Protein AF-A0A9I9D610-F1 (afdb_monomer_lite)

Structure (mmCIF, N/CA/C/O backbone):
data_AF-A0A9I9D610-F1
#
_entry.id   AF-A0A9I9D610-F1
#
loop_
_atom_site.group_PDB
_atom_site.id
_atom_site.type_symbol
_atom_site.label_atom_id
_atom_site.label_alt_id
_atom_site.label_comp_id
_atom_site.label_asym_id
_atom_site.label_entity_id
_atom_site.label_seq_id
_atom_site.pdbx_PDB_ins_code
_atom_site.Cartn_x
_atom_site.Cartn_y
_atom_site.Cartn_z
_atom_site.occupancy
_atom_site.B_iso_or_equiv
_atom_site.auth_seq_id
_atom_site.auth_comp_id
_atom_site.auth_asym_id
_atom_site.auth_atom_id
_atom_site.pdbx_PDB_model_num
ATOM 1 N N . MET A 1 1 ? 4.516 12.933 -24.037 1.00 43.56 1 MET A N 1
ATOM 2 C CA . MET A 1 1 ? 4.126 11.652 -24.658 1.00 43.56 1 MET A CA 1
ATOM 3 C C . MET A 1 1 ? 3.198 10.977 -23.680 1.00 43.56 1 MET A C 1
ATOM 5 O O . MET A 1 1 ? 3.670 10.431 -22.693 1.00 43.56 1 MET A O 1
ATOM 9 N N . ASP A 1 2 ? 1.898 11.147 -23.879 1.00 53.03 2 ASP A N 1
ATOM 10 C CA . ASP A 1 2 ? 0.907 10.578 -22.976 1.00 53.03 2 ASP A CA 1
ATOM 11 C C . ASP A 1 2 ? 0.749 9.101 -23.346 1.00 53.03 2 ASP A C 1
ATOM 13 O O . ASP A 1 2 ? 0.321 8.771 -24.450 1.00 53.03 2 ASP A O 1
ATOM 17 N N . SER A 1 3 ? 1.226 8.208 -22.482 1.00 63.03 3 SER A N 1
ATOM 18 C CA . SER A 1 3 ? 1.313 6.767 -22.762 1.00 63.03 3 SER A CA 1
ATOM 19 C C . SER A 1 3 ? -0.067 6.096 -22.853 1.00 63.03 3 SER A C 1
ATOM 21 O O . SER A 1 3 ? -0.139 4.911 -23.174 1.00 63.03 3 SER A O 1
ATOM 23 N N . GLY A 1 4 ? -1.142 6.821 -22.509 1.00 79.94 4 GLY A N 1
ATOM 24 C CA . GLY A 1 4 ? -2.502 6.299 -22.358 1.00 79.94 4 GLY A CA 1
ATOM 25 C C . GLY A 1 4 ? -2.623 5.189 -21.306 1.00 79.94 4 GLY A C 1
ATOM 26 O O . GLY A 1 4 ? -3.649 4.520 -21.254 1.00 79.94 4 GLY A O 1
ATOM 27 N N . GLU A 1 5 ? -1.566 4.956 -20.519 1.00 85.81 5 GLU A N 1
ATOM 28 C CA . GLU A 1 5 ? -1.528 3.976 -19.435 1.00 85.81 5 GLU A CA 1
ATOM 29 C C . GLU A 1 5 ? -2.303 4.529 -18.241 1.00 85.81 5 GLU A C 1
ATOM 31 O O . GLU A 1 5 ? -2.083 5.667 -17.825 1.00 85.81 5 GLU A O 1
ATOM 36 N N . GLU A 1 6 ? -3.192 3.716 -17.682 1.00 90.19 6 GLU A N 1
ATOM 37 C CA . GLU A 1 6 ? -3.943 4.056 -16.480 1.00 90.19 6 GLU A CA 1
ATOM 38 C C . GLU A 1 6 ? -3.273 3.387 -15.276 1.00 90.19 6 GLU A C 1
ATOM 40 O O . GLU A 1 6 ? -3.007 2.181 -15.268 1.00 90.19 6 GLU A O 1
ATOM 45 N N . VAL A 1 7 ? -2.986 4.193 -14.253 1.00 92.50 7 VAL A N 1
ATOM 46 C CA . VAL A 1 7 ? -2.383 3.749 -12.995 1.00 92.50 7 VAL A CA 1
ATOM 47 C C . VAL A 1 7 ? -3.387 3.992 -11.880 1.00 92.50 7 VAL A C 1
ATOM 49 O O . VAL A 1 7 ? -3.710 5.133 -11.554 1.00 92.50 7 VAL A O 1
ATOM 52 N N . VAL A 1 8 ? -3.879 2.911 -11.283 1.00 94.06 8 VAL A N 1
ATOM 53 C CA . VAL A 1 8 ? -4.818 2.944 -10.161 1.00 94.06 8 VAL A CA 1
ATOM 54 C C . VAL A 1 8 ? -4.086 2.543 -8.894 1.00 94.06 8 VAL A C 1
ATOM 56 O O . VAL A 1 8 ? -3.421 1.508 -8.844 1.00 94.06 8 VAL A O 1
ATOM 59 N N . ILE A 1 9 ? -4.239 3.349 -7.848 1.00 94.25 9 ILE A N 1
ATOM 60 C CA . ILE A 1 9 ? -3.614 3.115 -6.551 1.00 94.25 9 ILE A CA 1
ATOM 61 C C . ILE A 1 9 ? -4.717 2.982 -5.509 1.00 94.25 9 ILE A C 1
ATOM 63 O O . ILE A 1 9 ? -5.574 3.853 -5.367 1.00 94.25 9 ILE A O 1
ATOM 67 N N . SER A 1 10 ? -4.686 1.881 -4.768 1.00 94.88 10 SER A N 1
ATOM 68 C CA . SER A 1 10 ? -5.537 1.671 -3.599 1.00 94.88 10 SER A CA 1
ATOM 69 C C . SER A 1 10 ? -4.654 1.450 -2.383 1.00 94.88 10 SER A C 1
ATOM 71 O O . SER A 1 10 ? -3.642 0.762 -2.470 1.00 94.88 10 SER A O 1
ATOM 73 N N . ALA A 1 11 ? -5.000 2.059 -1.256 1.00 95.31 11 ALA A N 1
ATOM 74 C CA . ALA A 1 11 ? -4.190 1.993 -0.050 1.00 95.31 11 ALA A CA 1
ATOM 75 C C . ALA A 1 11 ? -5.076 1.891 1.189 1.00 95.31 11 ALA A C 1
ATOM 77 O O . ALA A 1 11 ? -6.154 2.491 1.252 1.00 95.31 11 ALA A O 1
ATOM 78 N N . LEU A 1 12 ? -4.608 1.126 2.168 1.00 94.44 12 LEU A N 1
ATOM 79 C CA . LEU A 1 12 ? -5.278 0.912 3.444 1.00 94.44 12 LEU A CA 1
ATOM 80 C C . LEU A 1 12 ? -4.253 0.752 4.563 1.00 94.44 12 LEU A C 1
ATOM 82 O O . LEU A 1 12 ? -3.128 0.311 4.338 1.00 94.44 12 LEU A O 1
ATOM 86 N N . LEU A 1 13 ? -4.649 1.113 5.779 1.00 92.12 13 LEU A N 1
ATOM 87 C CA . LEU A 1 13 ? -3.815 0.893 6.953 1.00 92.12 13 LEU A CA 1
ATOM 88 C C . LEU A 1 13 ? -3.688 -0.602 7.225 1.00 92.12 13 LEU A C 1
ATOM 90 O O . LEU A 1 13 ? -4.682 -1.331 7.211 1.00 92.12 13 LEU A O 1
ATOM 94 N N . GLY A 1 14 ? -2.459 -1.039 7.481 1.00 86.88 14 GLY A N 1
ATOM 95 C CA . GLY A 1 14 ? -2.169 -2.394 7.912 1.00 86.88 14 GLY A CA 1
ATOM 96 C C . GLY A 1 14 ? -2.914 -2.748 9.206 1.00 86.88 14 GLY A C 1
ATOM 97 O O . GLY A 1 14 ? -3.373 -1.861 9.940 1.00 86.88 14 GLY A O 1
ATOM 98 N N . PRO A 1 15 ? -3.049 -4.053 9.495 1.00 83.94 15 PRO A N 1
ATOM 99 C CA . PRO A 1 15 ? -3.798 -4.525 10.650 1.00 83.94 15 PRO A CA 1
ATOM 100 C C . PRO A 1 15 ? -3.239 -3.946 11.953 1.00 83.94 15 PRO A C 1
ATOM 102 O O . PRO A 1 15 ? -2.029 -3.770 12.114 1.00 83.94 15 PRO A O 1
ATOM 105 N N . LEU A 1 16 ? -4.133 -3.682 12.908 1.00 75.94 16 LEU A N 1
ATOM 106 C CA . LEU A 1 16 ? -3.755 -3.324 14.272 1.00 75.94 16 LEU A CA 1
ATOM 107 C C . LEU A 1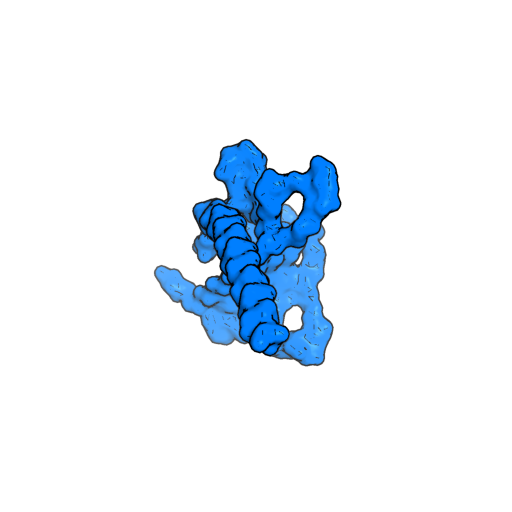 16 ? -2.943 -4.468 14.885 1.00 75.94 16 LEU A C 1
ATOM 109 O O . LEU A 1 16 ? -3.457 -5.562 15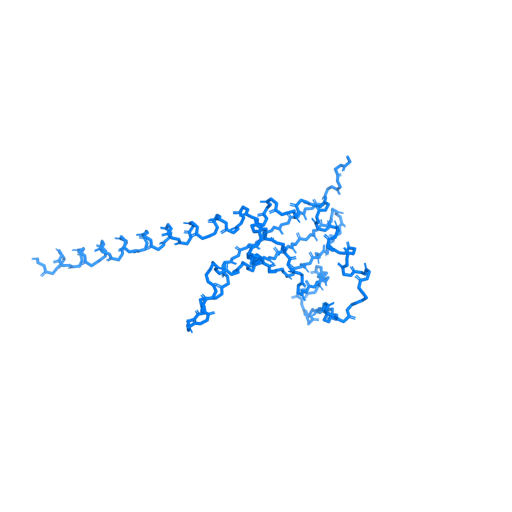.112 1.00 75.94 16 LEU A O 1
ATOM 113 N N . ARG A 1 17 ? -1.662 -4.212 15.151 1.00 71.25 17 ARG A N 1
ATOM 114 C CA . ARG A 1 17 ? -0.804 -5.132 15.894 1.00 71.25 17 ARG A CA 1
ATOM 115 C C . ARG A 1 17 ? -0.943 -4.800 17.378 1.00 71.25 17 ARG A C 1
ATOM 117 O O . ARG A 1 17 ? -0.436 -3.781 17.835 1.00 71.25 17 ARG A O 1
ATOM 124 N N . PHE A 1 18 ? -1.681 -5.627 18.113 1.00 59.50 18 PHE A N 1
ATOM 125 C CA . PHE A 1 18 ? -1.848 -5.487 19.560 1.00 59.50 18 PHE A CA 1
ATOM 126 C C . PHE A 1 18 ? -0.681 -6.187 20.279 1.00 59.50 18 PHE A C 1
ATOM 128 O O . PHE A 1 18 ? -0.516 -7.396 20.145 1.00 59.50 18 PHE A O 1
ATOM 135 N N . GLY A 1 19 ? 0.145 -5.436 21.014 1.00 62.22 19 GLY A N 1
ATOM 136 C CA . GLY A 1 19 ? 1.301 -5.957 21.758 1.00 62.22 19 GLY A CA 1
ATOM 137 C C . GLY A 1 19 ? 2.271 -4.852 22.200 1.00 62.22 19 GLY A C 1
ATOM 138 O O . GLY A 1 19 ? 2.098 -3.695 21.829 1.00 62.22 19 GLY A O 1
ATOM 139 N N . TYR A 1 20 ? 3.299 -5.209 22.981 1.00 53.03 20 TYR A N 1
ATOM 140 C CA . TYR A 1 20 ? 4.331 -4.273 23.476 1.00 53.03 20 TYR A CA 1
ATOM 141 C C . TYR A 1 20 ? 5.279 -3.749 22.379 1.00 53.03 20 TYR A C 1
ATOM 143 O O . TYR A 1 20 ? 5.992 -2.780 22.609 1.00 53.03 20 TYR A O 1
ATOM 151 N N . ASP A 1 21 ? 5.264 -4.376 21.199 1.00 56.41 21 ASP A N 1
ATOM 152 C CA . ASP A 1 21 ? 6.092 -4.057 20.024 1.00 56.41 21 ASP A CA 1
ATOM 153 C C . ASP A 1 21 ? 5.265 -3.396 18.900 1.00 56.41 21 ASP A C 1
ATOM 155 O O . ASP A 1 21 ? 5.531 -3.531 17.706 1.00 56.41 21 ASP A O 1
ATOM 159 N N . GLY A 1 22 ? 4.161 -2.740 19.272 1.00 54.50 22 GLY A N 1
ATOM 160 C CA . GLY A 1 22 ? 3.323 -2.015 18.325 1.00 54.50 22 GLY A CA 1
ATOM 161 C C . GLY A 1 22 ? 4.084 -0.828 17.738 1.00 54.50 22 GLY A C 1
ATOM 162 O O . GLY A 1 22 ? 4.091 0.246 18.333 1.00 54.50 22 GLY A O 1
ATOM 163 N N . ALA A 1 23 ? 4.698 -1.012 16.567 1.00 59.72 23 ALA A N 1
ATOM 164 C CA . ALA A 1 23 ? 5.290 0.070 15.789 1.00 59.72 23 ALA A CA 1
ATOM 165 C C . ALA A 1 23 ? 4.172 0.991 15.276 1.00 59.72 23 ALA A C 1
ATOM 167 O O . ALA A 1 23 ? 3.523 0.732 14.259 1.00 59.72 23 ALA A O 1
ATOM 168 N N . PHE A 1 24 ? 3.892 2.039 16.045 1.00 62.25 24 PHE A N 1
ATOM 169 C CA . PHE A 1 24 ? 3.162 3.204 15.571 1.00 62.25 24 PHE A CA 1
ATOM 170 C C . PHE A 1 24 ? 4.164 4.187 14.955 1.00 62.25 24 PHE A C 1
ATOM 172 O O . PHE A 1 24 ? 5.217 4.398 15.557 1.00 62.25 24 PHE A O 1
ATOM 179 N N . PRO A 1 25 ? 3.835 4.821 13.818 1.00 73.25 25 PRO A N 1
ATOM 180 C CA . PRO A 1 25 ? 2.614 4.670 13.019 1.00 73.25 25 PRO A CA 1
ATOM 181 C C . PRO A 1 25 ? 2.558 3.340 12.242 1.00 73.25 25 PRO A C 1
ATOM 183 O O . PRO A 1 25 ? 3.567 2.838 11.759 1.00 73.25 25 PRO A O 1
ATOM 186 N N . ARG A 1 26 ? 1.349 2.769 12.097 1.00 85.06 26 ARG A N 1
ATOM 187 C CA . ARG A 1 26 ? 1.146 1.517 11.344 1.00 85.06 26 ARG A CA 1
ATOM 188 C C . ARG A 1 26 ? 1.569 1.669 9.885 1.00 85.06 26 ARG A C 1
ATOM 190 O O . ARG A 1 26 ? 1.336 2.718 9.280 1.00 85.06 26 ARG A O 1
ATOM 197 N N . GLU A 1 27 ? 2.101 0.580 9.329 1.00 88.12 27 GLU A N 1
ATOM 198 C CA . GLU A 1 27 ? 2.394 0.472 7.902 1.00 88.12 27 GLU A CA 1
ATOM 199 C C . GLU A 1 27 ? 1.119 0.602 7.058 1.00 88.12 27 GLU A C 1
ATOM 201 O O . GLU A 1 27 ? 0.015 0.267 7.497 1.00 88.12 27 GLU A O 1
ATOM 206 N N . ILE A 1 28 ? 1.275 1.065 5.826 1.00 92.38 28 ILE A N 1
ATOM 207 C CA . ILE A 1 28 ? 0.219 1.075 4.818 1.00 92.38 28 ILE A CA 1
ATOM 208 C C . ILE A 1 28 ? 0.446 -0.079 3.865 1.00 92.38 28 ILE A C 1
ATOM 210 O O . ILE A 1 28 ? 1.547 -0.269 3.356 1.00 92.38 28 ILE A O 1
ATOM 214 N N . LEU A 1 29 ? -0.629 -0.794 3.565 1.00 93.75 29 LEU A N 1
ATOM 215 C CA . LEU A 1 29 ? -0.682 -1.748 2.473 1.00 93.75 29 LEU A CA 1
ATOM 216 C C . LEU A 1 29 ? -1.254 -1.031 1.253 1.00 93.75 29 LEU A C 1
ATOM 218 O O . LEU A 1 29 ? -2.381 -0.532 1.275 1.00 93.75 29 LEU A O 1
ATOM 222 N N . MET A 1 30 ? -0.458 -0.957 0.197 1.00 94.75 30 MET A N 1
ATOM 223 C CA . MET A 1 30 ? -0.789 -0.287 -1.051 1.00 94.75 30 MET A CA 1
ATOM 224 C C . MET A 1 30 ? -0.809 -1.305 -2.184 1.00 94.75 30 MET A C 1
ATOM 226 O O . MET A 1 30 ? 0.088 -2.127 -2.311 1.00 94.75 30 MET A O 1
ATOM 230 N N . LYS A 1 31 ? -1.817 -1.226 -3.043 1.00 94.69 31 LYS A N 1
ATOM 231 C CA . LYS A 1 31 ? -1.912 -2.002 -4.270 1.00 94.69 31 LYS A CA 1
ATOM 232 C C . LYS A 1 31 ? -1.931 -1.065 -5.461 1.00 94.69 31 LYS A C 1
ATOM 234 O O . LYS A 1 31 ? -2.777 -0.169 -5.528 1.00 94.69 31 LYS A O 1
ATOM 239 N N . ILE A 1 32 ? -1.011 -1.301 -6.385 1.00 94.62 32 ILE A N 1
ATOM 240 C CA . ILE A 1 32 ? -0.853 -0.516 -7.605 1.00 94.62 32 ILE A CA 1
ATOM 241 C C . ILE A 1 32 ? -1.249 -1.393 -8.780 1.00 94.62 32 ILE A C 1
ATOM 243 O O . ILE A 1 32 ? -0.754 -2.504 -8.930 1.00 94.62 32 ILE A O 1
ATOM 247 N N . CYS A 1 33 ? -2.140 -0.886 -9.610 1.00 92.94 33 CYS A N 1
ATOM 248 C CA . CYS A 1 33 ? -2.692 -1.570 -10.762 1.00 92.94 33 CYS A CA 1
ATOM 249 C C . CYS A 1 33 ? -2.381 -0.729 -11.997 1.00 92.94 33 CYS A C 1
ATOM 251 O O . CYS A 1 33 ? -2.782 0.430 -12.057 1.00 92.94 33 CYS A O 1
ATOM 253 N N . VAL A 1 34 ? -1.674 -1.299 -12.970 1.00 92.38 34 VAL A N 1
ATOM 254 C CA . VAL A 1 34 ? -1.318 -0.616 -14.217 1.00 92.38 34 VAL A CA 1
ATOM 255 C C . VAL A 1 34 ? -1.953 -1.329 -15.398 1.00 92.38 34 VAL A C 1
ATOM 257 O O . VAL A 1 34 ? -1.711 -2.521 -15.613 1.00 92.38 34 VAL A O 1
ATOM 260 N N . SER A 1 35 ? -2.758 -0.602 -16.167 1.00 91.06 35 SER A N 1
ATOM 261 C CA . SER A 1 35 ? -3.387 -1.084 -17.396 1.00 91.06 35 SER A CA 1
ATOM 262 C C . SER A 1 35 ? -2.864 -0.287 -18.596 1.00 91.06 35 SER A C 1
ATOM 264 O O . SER A 1 35 ? -2.523 0.894 -18.493 1.00 91.06 35 SER A O 1
ATOM 266 N N . LYS A 1 36 ? -2.737 -0.957 -19.746 1.00 89.00 36 LYS A N 1
ATOM 267 C CA . LYS A 1 36 ? -2.280 -0.326 -20.992 1.00 89.00 36 LYS A CA 1
ATOM 268 C C . LYS A 1 36 ? -3.444 -0.151 -21.962 1.00 89.00 36 LYS A C 1
ATOM 270 O O . LYS A 1 36 ? -4.291 -1.043 -22.054 1.00 89.00 36 LYS A O 1
ATOM 275 N N . PRO A 1 37 ? -3.465 0.935 -22.749 1.00 87.12 37 PRO A N 1
ATOM 276 C CA . PRO A 1 37 ? -4.529 1.156 -23.713 1.00 87.12 37 PRO A CA 1
ATOM 277 C C . PRO A 1 37 ? -4.476 0.071 -24.794 1.00 87.12 37 PRO A C 1
ATOM 279 O O . PRO A 1 37 ? -3.411 -0.266 -25.310 1.00 87.12 37 PRO A O 1
ATOM 282 N N . GLY A 1 38 ? -5.630 -0.511 -25.119 1.00 80.19 38 GLY A N 1
ATOM 283 C CA . GLY A 1 38 ? -5.739 -1.564 -26.135 1.00 80.19 38 GLY A CA 1
ATOM 284 C C . GLY A 1 38 ? -5.239 -2.948 -25.704 1.00 80.19 38 GLY A C 1
ATOM 285 O O . GLY A 1 38 ? -5.380 -3.896 -26.475 1.00 80.19 38 GLY A O 1
ATOM 286 N N . VAL A 1 39 ? -4.711 -3.102 -24.483 1.00 82.00 39 VAL A N 1
ATOM 287 C CA . VAL A 1 39 ? -4.322 -4.404 -23.931 1.00 82.00 39 VAL A CA 1
ATOM 288 C C . VAL A 1 39 ? -5.220 -4.728 -22.747 1.00 82.00 39 VAL A C 1
ATOM 290 O O . VAL A 1 39 ? -5.240 -4.026 -21.743 1.00 82.00 39 VAL A O 1
ATOM 293 N N . SER A 1 40 ? -5.948 -5.835 -22.834 1.00 80.62 40 SER A N 1
ATOM 294 C CA . SER A 1 40 ? -6.830 -6.311 -21.768 1.00 80.62 40 SER A CA 1
ATOM 295 C C . SER A 1 40 ? -6.051 -7.078 -20.691 1.00 80.62 40 SER A C 1
ATOM 297 O O . SER A 1 40 ? -6.399 -8.200 -20.321 1.00 80.62 40 SER A O 1
ATOM 299 N N . SER A 1 41 ? -4.951 -6.501 -20.215 1.00 85.94 41 SER A N 1
ATOM 300 C CA . SER A 1 41 ? -4.121 -7.069 -19.156 1.00 85.94 41 SER A CA 1
ATOM 301 C C . SER A 1 41 ? -3.780 -6.020 -18.115 1.00 85.94 41 SER A C 1
ATOM 303 O O . SER A 1 41 ? -3.578 -4.854 -18.453 1.00 85.94 41 SER A O 1
ATOM 305 N N . LEU A 1 42 ? -3.662 -6.463 -16.873 1.00 88.81 42 LEU A N 1
ATOM 306 C CA . LEU A 1 42 ? -3.391 -5.638 -15.716 1.00 88.81 42 LEU A CA 1
ATOM 307 C C . LEU A 1 42 ? -2.131 -6.136 -15.015 1.00 88.81 42 LEU A C 1
ATOM 309 O O . LEU A 1 42 ? -2.003 -7.323 -14.718 1.00 88.81 42 LEU A O 1
ATOM 313 N N . LEU A 1 43 ? -1.214 -5.221 -14.727 1.00 90.31 43 LEU A N 1
ATOM 314 C CA . LEU A 1 43 ? -0.071 -5.490 -13.869 1.00 90.31 43 LEU A CA 1
ATOM 315 C C . LEU A 1 43 ? -0.405 -4.995 -12.462 1.00 90.31 43 LEU A C 1
ATOM 317 O O . LEU A 1 43 ? -0.601 -3.799 -12.260 1.00 90.31 43 LEU A O 1
ATOM 321 N N . GLN A 1 44 ? -0.522 -5.914 -11.507 1.00 92.19 44 GLN A N 1
ATOM 322 C CA . GLN A 1 44 ? -0.808 -5.599 -10.111 1.00 92.19 44 GLN A CA 1
ATOM 323 C C . GLN A 1 44 ? 0.459 -5.752 -9.273 1.00 92.19 44 GLN A C 1
ATOM 325 O O . GLN A 1 44 ? 1.141 -6.768 -9.347 1.00 92.19 44 GLN A O 1
ATOM 330 N N . PHE A 1 45 ? 0.718 -4.780 -8.415 1.00 93.00 45 PHE A N 1
ATOM 331 C CA . PHE A 1 45 ? 1.798 -4.787 -7.447 1.00 93.00 45 PHE A CA 1
ATOM 332 C C . PHE A 1 45 ? 1.230 -4.655 -6.044 1.00 93.00 45 PHE A C 1
ATOM 334 O O . PHE A 1 45 ? 0.387 -3.789 -5.803 1.00 93.00 45 PHE A O 1
ATOM 341 N N . ASP A 1 46 ? 1.718 -5.483 -5.127 1.00 93.12 46 ASP A N 1
ATOM 342 C CA . ASP A 1 46 ? 1.404 -5.361 -3.708 1.00 93.12 46 ASP A CA 1
ATOM 343 C C . ASP A 1 46 ? 2.612 -4.757 -2.993 1.00 93.12 46 ASP A C 1
ATOM 345 O O . ASP A 1 46 ? 3.698 -5.342 -2.981 1.00 93.12 46 ASP A O 1
ATOM 349 N N . CYS A 1 47 ? 2.412 -3.590 -2.393 1.00 93.06 47 CYS A N 1
ATOM 350 C CA . CYS A 1 47 ? 3.437 -2.780 -1.759 1.00 93.06 47 CYS A CA 1
ATOM 351 C C . CYS A 1 47 ? 3.109 -2.504 -0.287 1.00 93.06 47 CYS A C 1
ATOM 353 O O . CYS A 1 47 ? 1.946 -2.412 0.106 1.00 93.06 47 CYS A O 1
ATOM 355 N N . GLY A 1 48 ? 4.148 -2.312 0.517 1.00 92.00 48 GLY A N 1
ATOM 356 C CA . GLY A 1 48 ? 4.064 -1.814 1.887 1.00 92.00 48 GLY A CA 1
ATOM 357 C C . GLY A 1 48 ? 4.775 -0.479 2.015 1.00 92.00 48 GLY A C 1
ATOM 358 O O . GLY A 1 48 ? 5.836 -0.295 1.425 1.00 92.00 48 GLY A O 1
ATOM 359 N N . VAL A 1 49 ? 4.219 0.444 2.787 1.00 91.06 49 VAL A N 1
ATOM 360 C CA . VAL A 1 49 ? 4.866 1.709 3.147 1.00 91.06 49 VAL A CA 1
ATOM 361 C C . VAL A 1 49 ? 4.993 1.750 4.660 1.00 91.06 49 VAL A C 1
ATOM 363 O O . VAL A 1 49 ? 3.995 1.661 5.372 1.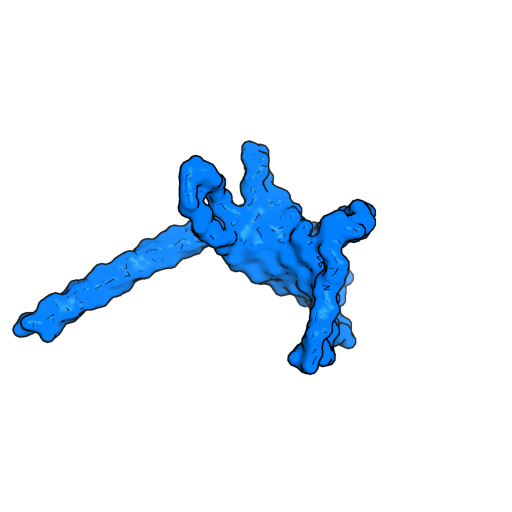00 91.06 49 VAL A O 1
ATOM 366 N N . SER A 1 50 ? 6.219 1.892 5.148 1.00 85.25 50 SER A N 1
ATOM 367 C CA . SER A 1 50 ? 6.533 2.031 6.569 1.00 85.25 50 SER A CA 1
ATOM 368 C C . SER A 1 50 ? 7.421 3.250 6.766 1.00 85.25 50 SER A C 1
ATOM 370 O O . SER A 1 50 ? 8.272 3.514 5.918 1.00 85.25 50 SER A O 1
ATOM 372 N N . GLU A 1 51 ? 7.254 3.957 7.881 1.00 81.38 51 GLU A N 1
ATOM 373 C CA . GLU A 1 51 ? 8.197 5.000 8.287 1.00 81.38 51 GLU A CA 1
ATOM 374 C C . GLU A 1 51 ? 9.560 4.363 8.593 1.00 81.38 51 GLU A C 1
ATOM 376 O O . GLU A 1 51 ? 9.632 3.345 9.286 1.00 81.38 51 GLU A O 1
ATOM 381 N N . ASP A 1 52 ? 10.634 4.924 8.041 1.00 74.00 52 ASP A N 1
ATOM 382 C CA . ASP A 1 52 ? 11.987 4.365 8.162 1.00 74.00 52 ASP A CA 1
ATOM 383 C C . ASP A 1 52 ? 12.830 4.998 9.283 1.00 74.00 52 ASP A C 1
ATOM 385 O O . ASP A 1 52 ? 14.017 4.703 9.413 1.00 74.00 52 ASP A O 1
ATOM 389 N N . GLY A 1 53 ? 12.225 5.857 10.110 1.00 67.38 53 GLY A N 1
ATOM 390 C CA . GLY A 1 53 ? 12.888 6.554 11.217 1.00 67.38 53 GLY A CA 1
ATOM 391 C C . GLY A 1 53 ? 13.809 7.706 10.793 1.00 67.38 53 GLY A C 1
ATOM 392 O O . GLY A 1 53 ? 14.199 8.505 11.644 1.00 67.38 53 GLY A O 1
ATOM 393 N N . HIS A 1 54 ? 14.111 7.849 9.498 1.00 67.12 54 HIS A N 1
ATOM 394 C CA . HIS A 1 54 ? 14.893 8.952 8.929 1.00 67.12 54 HIS A CA 1
ATOM 395 C C . HIS A 1 54 ? 14.011 10.055 8.318 1.00 67.12 54 HIS A C 1
ATOM 397 O O . HIS A 1 54 ? 14.513 10.964 7.659 1.00 67.12 54 HIS A O 1
ATOM 403 N N . GLY A 1 55 ? 12.700 9.999 8.574 1.00 65.12 55 GLY A N 1
ATOM 404 C CA . GLY A 1 55 ? 11.706 10.930 8.036 1.00 65.12 55 GLY A CA 1
ATOM 405 C C . GLY A 1 55 ? 11.231 10.579 6.626 1.00 65.12 55 GLY A C 1
ATOM 406 O O . GLY A 1 55 ? 10.411 11.316 6.077 1.00 65.12 55 GLY A O 1
ATOM 407 N N . GLY A 1 56 ? 11.719 9.471 6.059 1.00 68.62 56 GLY A N 1
ATOM 408 C CA . GLY A 1 56 ? 11.263 8.933 4.789 1.00 68.62 56 GLY A CA 1
ATOM 409 C C . GLY A 1 56 ? 10.237 7.816 4.964 1.00 68.62 56 GLY A C 1
ATOM 410 O O . GLY A 1 56 ? 10.124 7.176 6.016 1.00 68.62 56 GLY A O 1
ATOM 411 N N . SER A 1 57 ? 9.464 7.560 3.910 1.00 78.38 57 SER A N 1
ATOM 412 C CA . SER A 1 57 ? 8.599 6.375 3.842 1.00 78.38 57 SER A CA 1
ATOM 413 C C . SER A 1 57 ? 8.790 5.631 2.518 1.00 78.38 57 SER A C 1
ATOM 415 O O . SER A 1 57 ? 7.920 5.639 1.639 1.00 78.38 57 SER A O 1
ATOM 417 N N . PRO A 1 58 ? 9.954 4.981 2.325 1.00 82.75 58 PRO A N 1
ATOM 418 C CA . PRO A 1 58 ? 10.200 4.204 1.124 1.00 82.75 58 PRO A CA 1
ATOM 419 C C . PRO A 1 58 ? 9.215 3.035 1.053 1.00 82.75 58 PRO A C 1
ATOM 421 O O . PRO A 1 58 ? 9.014 2.295 2.021 1.00 82.75 58 PRO A O 1
ATOM 424 N N . PHE A 1 59 ? 8.614 2.831 -0.119 1.00 89.38 59 PHE A N 1
ATOM 425 C CA . PHE A 1 59 ? 7.780 1.657 -0.335 1.00 89.38 59 PHE A CA 1
ATOM 426 C C . PHE A 1 59 ? 8.635 0.404 -0.564 1.00 89.38 59 PHE A C 1
ATOM 428 O O . PHE A 1 59 ? 9.702 0.438 -1.186 1.00 89.38 59 PHE A O 1
ATOM 435 N N . LYS A 1 60 ? 8.127 -0.726 -0.079 1.00 89.06 60 LYS A N 1
ATOM 436 C CA . LYS A 1 60 ? 8.642 -2.075 -0.309 1.00 89.06 60 LYS A CA 1
ATOM 437 C C . LYS A 1 60 ? 7.688 -2.801 -1.238 1.00 89.06 60 LYS A C 1
ATOM 439 O O . LYS A 1 60 ? 6.480 -2.744 -1.032 1.00 89.06 60 LYS A O 1
ATOM 444 N N . LEU A 1 61 ? 8.223 -3.487 -2.239 1.00 90.56 61 LEU A N 1
ATOM 445 C CA . LEU A 1 61 ? 7.438 -4.304 -3.155 1.00 90.56 61 LEU A CA 1
ATOM 446 C C . LEU A 1 61 ? 7.449 -5.758 -2.664 1.00 90.56 61 LEU A C 1
ATOM 448 O O . LEU A 1 61 ? 8.516 -6.323 -2.436 1.00 90.56 61 LEU A O 1
ATOM 452 N N . TYR A 1 62 ? 6.271 -6.346 -2.460 1.00 88.88 62 TYR A N 1
ATOM 453 C CA . TYR A 1 62 ? 6.129 -7.718 -1.962 1.00 88.88 62 TYR A CA 1
ATOM 454 C C . TYR A 1 62 ? 5.778 -8.706 -3.060 1.00 88.88 62 TYR A C 1
ATOM 456 O O . TYR A 1 62 ? 6.259 -9.834 -3.030 1.00 88.88 62 TYR A O 1
ATOM 464 N N . ASN A 1 63 ? 4.924 -8.306 -4.003 1.00 89.25 63 ASN A N 1
ATOM 465 C CA . ASN A 1 63 ? 4.472 -9.164 -5.090 1.00 89.25 63 ASN A CA 1
ATOM 466 C C . ASN A 1 63 ? 4.231 -8.358 -6.365 1.00 89.25 63 ASN A C 1
ATOM 468 O O . ASN A 1 63 ? 3.835 -7.195 -6.305 1.00 89.25 63 ASN A O 1
ATOM 472 N N . ALA A 1 64 ? 4.404 -9.016 -7.510 1.00 90.12 64 ALA A N 1
ATOM 473 C CA . ALA A 1 64 ? 4.037 -8.501 -8.821 1.00 90.12 64 ALA A CA 1
ATOM 474 C C . ALA A 1 64 ? 3.274 -9.588 -9.594 1.00 90.12 64 ALA A C 1
ATOM 476 O O . ALA A 1 64 ? 3.770 -10.700 -9.772 1.00 90.12 64 ALA A O 1
ATOM 477 N N . TYR A 1 65 ? 2.069 -9.263 -10.048 1.00 87.19 65 TYR A N 1
ATOM 478 C CA . TYR A 1 65 ? 1.146 -10.171 -10.716 1.00 87.19 65 TYR A CA 1
ATOM 479 C C . TYR A 1 65 ? 0.790 -9.644 -12.094 1.00 87.19 65 TYR A C 1
ATOM 481 O O . TYR A 1 65 ? 0.374 -8.496 -12.235 1.00 87.19 65 TYR A O 1
ATOM 489 N N . TYR A 1 66 ? 0.871 -10.508 -13.097 1.00 86.94 66 TYR A N 1
ATOM 490 C CA . TYR A 1 66 ? 0.316 -10.232 -14.412 1.00 86.94 66 TYR A CA 1
ATOM 491 C C . TYR A 1 66 ? -1.043 -10.917 -14.533 1.00 86.94 66 TYR A C 1
ATOM 493 O O . TYR A 1 66 ? -1.134 -12.139 -14.447 1.00 86.94 66 TYR A O 1
ATOM 501 N N . LEU A 1 67 ? -2.093 -10.123 -14.705 1.00 84.94 67 LEU A N 1
ATOM 502 C CA . LEU A 1 67 ? -3.476 -10.576 -14.781 1.00 84.94 67 LEU A CA 1
ATOM 503 C C . LEU A 1 67 ? -3.987 -10.348 -16.200 1.00 84.94 67 LEU A C 1
ATOM 505 O O . LEU A 1 67 ? -4.086 -9.203 -16.648 1.00 84.94 67 LEU A O 1
ATOM 509 N N . ARG A 1 68 ? -4.336 -11.409 -16.928 1.00 80.38 68 ARG A N 1
ATOM 510 C CA . ARG A 1 68 ? -4.989 -11.269 -18.233 1.00 80.38 68 ARG A CA 1
ATOM 511 C C . ARG A 1 68 ? -6.502 -11.222 -18.039 1.00 80.38 68 ARG A C 1
ATOM 513 O O . ARG A 1 68 ? -7.048 -11.920 -17.195 1.00 80.38 68 ARG A O 1
ATOM 520 N N . SER A 1 69 ? -7.207 -10.435 -18.847 1.00 69.38 69 SER A N 1
ATOM 521 C CA . SER A 1 69 ? -8.676 -10.303 -18.792 1.00 69.38 69 SER A CA 1
ATOM 522 C C . SER A 1 69 ? -9.436 -11.629 -18.849 1.00 69.38 69 SER A C 1
ATOM 524 O O . SER A 1 69 ? -10.517 -11.725 -18.282 1.00 69.38 69 SER A O 1
ATOM 526 N N . SER A 1 70 ? -8.880 -12.654 -19.500 1.00 62.69 70 SER A N 1
ATOM 527 C CA . SER A 1 70 ? -9.462 -13.999 -19.591 1.00 62.69 70 SER A CA 1
ATOM 528 C C . SER A 1 70 ? -9.282 -14.846 -18.324 1.00 62.69 70 SER A C 1
ATOM 530 O O . SER A 1 70 ? -9.981 -15.844 -18.166 1.00 62.69 70 SER A O 1
ATOM 532 N N . ASP A 1 71 ? -8.400 -14.448 -17.402 1.00 59.38 71 ASP A N 1
ATOM 533 C CA . ASP A 1 71 ? -8.074 -15.217 -16.191 1.00 59.38 71 ASP A CA 1
ATOM 534 C C . ASP A 1 71 ? -9.134 -15.063 -15.083 1.00 59.38 71 ASP A C 1
ATOM 536 O O . ASP A 1 71 ? -8.973 -15.573 -13.978 1.00 59.38 71 ASP A O 1
ATOM 540 N N . CYS A 1 72 ? -10.262 -14.406 -15.373 1.00 55.47 72 CYS A N 1
ATOM 541 C CA . CYS A 1 72 ? -11.414 -14.329 -14.473 1.00 55.47 72 CYS A CA 1
ATOM 542 C C . CYS A 1 72 ? -12.151 -15.674 -14.291 1.00 55.47 72 CYS A C 1
ATOM 544 O O . CYS A 1 72 ? -13.000 -15.778 -13.408 1.00 55.47 72 CYS A O 1
ATOM 546 N N . LEU A 1 73 ? -11.820 -16.702 -15.085 1.00 54.59 73 LEU A N 1
ATOM 547 C CA . LEU A 1 73 ? -12.498 -18.007 -15.097 1.00 54.59 73 LEU A CA 1
ATOM 548 C C . LEU A 1 73 ? -11.617 -19.194 -14.642 1.00 54.59 73 LEU A C 1
ATOM 550 O O . LEU A 1 73 ? -12.070 -20.336 -14.706 1.00 54.59 73 LEU A O 1
ATOM 554 N N . GLY A 1 74 ? -10.382 -18.967 -14.169 1.00 58.94 74 GLY A N 1
ATOM 555 C CA . GLY A 1 74 ? -9.457 -20.041 -13.768 1.00 58.94 74 GLY A CA 1
ATOM 556 C C . GLY A 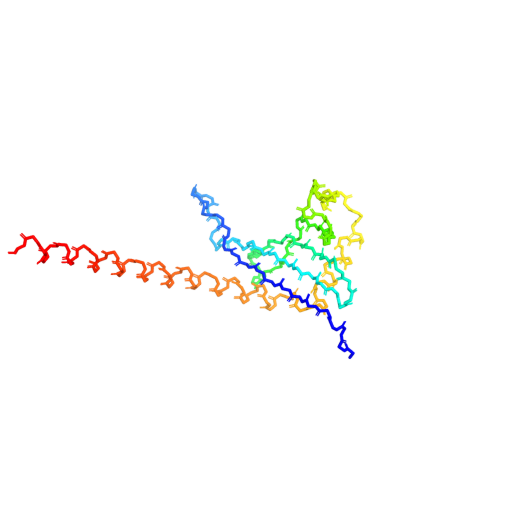1 74 ? -8.429 -19.631 -12.703 1.00 58.94 74 GLY A C 1
ATOM 557 O O . GLY A 1 74 ? -8.404 -18.474 -12.282 1.00 58.94 74 GLY A O 1
ATOM 558 N N . PRO A 1 75 ? -7.580 -20.565 -12.224 1.00 64.50 75 PRO A N 1
ATOM 559 C CA . PRO A 1 75 ? -6.523 -20.245 -11.271 1.00 64.50 75 PRO A CA 1
ATOM 560 C C . PRO A 1 75 ? -5.498 -19.314 -11.928 1.00 64.50 75 PRO A C 1
ATOM 562 O O . PRO A 1 75 ? -4.679 -19.724 -12.746 1.00 64.50 75 PRO A O 1
ATOM 565 N N . VAL A 1 76 ? -5.573 -18.040 -11.554 1.00 70.31 76 VAL A N 1
ATOM 566 C CA . VAL A 1 76 ? -4.681 -16.974 -12.006 1.00 70.31 76 VAL A CA 1
ATOM 567 C C . VAL A 1 76 ? -3.238 -17.311 -11.630 1.00 70.31 76 VAL A C 1
ATOM 569 O O . VAL A 1 76 ? -2.926 -17.516 -10.451 1.00 70.31 76 VAL A O 1
ATOM 572 N N . TYR A 1 77 ? -2.338 -17.314 -12.613 1.00 77.19 77 TYR A N 1
ATOM 573 C CA . TYR A 1 77 ? -0.909 -17.428 -12.343 1.00 77.19 77 TYR A CA 1
ATOM 574 C C . TYR A 1 77 ? -0.431 -16.210 -11.544 1.00 77.19 77 TYR A C 1
ATOM 576 O O . TYR A 1 77 ? -0.409 -15.082 -12.030 1.00 77.19 77 TYR A O 1
ATOM 584 N N . ARG A 1 78 ? -0.034 -16.445 -10.293 1.00 72.88 78 ARG A N 1
ATOM 585 C CA . ARG A 1 78 ? 0.432 -15.409 -9.361 1.00 72.88 78 ARG A CA 1
ATOM 586 C C . ARG A 1 78 ? 1.914 -15.049 -9.526 1.00 72.88 78 ARG A C 1
ATOM 588 O O . ARG A 1 78 ? 2.444 -14.311 -8.710 1.00 72.88 78 ARG A O 1
ATOM 595 N N . GLY A 1 79 ? 2.603 -15.547 -10.546 1.00 75.25 79 GLY A N 1
ATOM 596 C CA . GLY A 1 79 ? 4.040 -15.303 -10.650 1.00 75.25 79 GLY A CA 1
ATOM 597 C C . GLY A 1 79 ? 4.865 -16.029 -9.577 1.00 75.25 79 GLY A C 1
ATOM 598 O O . GLY A 1 79 ? 4.320 -16.657 -8.664 1.00 75.25 79 GLY A O 1
ATOM 599 N N . PRO A 1 80 ? 6.200 -15.987 -9.702 1.00 80.75 80 PRO A N 1
ATOM 600 C CA . PRO A 1 80 ? 7.110 -16.416 -8.648 1.00 80.75 80 PRO A CA 1
ATOM 601 C C . PRO A 1 80 ? 7.078 -15.432 -7.468 1.00 80.75 80 PRO A C 1
ATOM 603 O O . PRO A 1 80 ? 6.605 -14.302 -7.587 1.00 80.75 80 PRO A O 1
ATOM 606 N N . SER A 1 81 ? 7.625 -15.843 -6.322 1.00 82.81 81 SER A N 1
ATOM 607 C CA . SER A 1 81 ? 7.800 -14.925 -5.192 1.00 82.81 81 SER A CA 1
ATOM 608 C C . SER A 1 81 ? 8.712 -13.766 -5.598 1.00 82.81 81 SER A C 1
ATOM 610 O O . SER A 1 81 ? 9.763 -13.997 -6.201 1.00 82.81 81 SER A O 1
ATOM 612 N N . PHE A 1 82 ? 8.346 -12.530 -5.253 1.00 85.44 82 PHE A N 1
ATOM 613 C CA . PHE A 1 82 ? 9.128 -11.352 -5.633 1.00 85.44 82 PHE A CA 1
ATOM 614 C C . PHE A 1 82 ? 10.575 -11.425 -5.134 1.00 85.44 82 PHE A C 1
ATOM 616 O O . PHE A 1 82 ? 11.495 -11.082 -5.867 1.00 85.44 82 PHE A O 1
ATOM 623 N N . SER A 1 83 ? 10.791 -11.973 -3.934 1.00 84.81 83 SER A N 1
ATOM 624 C CA . SER A 1 83 ? 12.126 -12.157 -3.354 1.00 84.81 83 SER A CA 1
ATOM 625 C C . SER A 1 83 ? 13.013 -13.131 -4.135 1.00 84.81 83 SER A C 1
ATOM 627 O O . SER A 1 83 ? 14.230 -13.093 -3.984 1.00 84.81 83 SER A O 1
ATOM 629 N N . SER A 1 84 ? 12.422 -13.995 -4.966 1.00 87.44 84 SER A N 1
ATOM 630 C CA . SER A 1 84 ? 13.153 -14.930 -5.830 1.00 87.44 84 SER A CA 1
ATOM 631 C C . SER A 1 84 ? 13.492 -14.359 -7.210 1.00 87.44 84 SER A C 1
ATOM 633 O O . SER A 1 84 ? 14.199 -15.011 -7.977 1.00 87.44 84 SER A O 1
ATOM 635 N N . LEU A 1 85 ? 12.989 -13.165 -7.549 1.00 87.94 85 LEU A N 1
ATOM 636 C CA . LEU A 1 85 ? 13.313 -12.498 -8.808 1.00 87.94 85 LEU A CA 1
ATOM 637 C C . LEU A 1 85 ? 14.756 -11.989 -8.801 1.00 87.94 85 LEU A C 1
ATOM 639 O O . LEU A 1 85 ? 15.302 -11.649 -7.754 1.00 87.94 85 LEU A O 1
ATOM 643 N N . ASP A 1 86 ? 15.347 -11.873 -9.989 1.00 91.56 86 ASP A N 1
ATOM 644 C CA . ASP A 1 86 ? 16.660 -11.253 -10.155 1.00 91.56 86 ASP A CA 1
ATOM 645 C C . ASP A 1 86 ? 16.672 -9.828 -9.555 1.00 91.56 86 ASP A C 1
ATOM 647 O O . ASP A 1 86 ? 15.751 -9.053 -9.837 1.00 91.56 86 ASP A O 1
ATOM 651 N N . PRO A 1 87 ? 17.688 -9.447 -8.758 1.00 91.50 87 PRO A N 1
ATOM 652 C CA . PRO A 1 87 ? 17.747 -8.127 -8.129 1.00 91.50 87 PRO A CA 1
ATOM 653 C C . PRO A 1 87 ? 17.624 -6.966 -9.121 1.00 91.50 87 PRO A C 1
ATOM 655 O O . PRO A 1 87 ? 16.928 -5.993 -8.845 1.00 91.50 87 PRO A O 1
ATOM 658 N N . ARG A 1 88 ? 18.202 -7.091 -10.324 1.00 94.06 88 ARG A N 1
ATOM 659 C CA . ARG A 1 88 ? 18.118 -6.036 -11.346 1.00 94.06 88 ARG A CA 1
ATOM 660 C C . ARG A 1 88 ? 16.696 -5.879 -11.871 1.00 94.06 88 ARG A C 1
ATOM 662 O O . ARG A 1 88 ? 16.301 -4.777 -12.244 1.00 94.06 88 ARG A O 1
ATOM 669 N N . LEU A 1 89 ? 15.932 -6.971 -11.925 1.00 91.38 89 LEU A N 1
ATOM 670 C CA . LEU A 1 89 ? 14.517 -6.928 -12.289 1.00 91.38 89 LEU A CA 1
ATOM 671 C C . LEU A 1 89 ? 13.680 -6.294 -11.173 1.00 91.38 89 LEU A C 1
ATOM 673 O O . LEU A 1 89 ? 12.781 -5.510 -11.473 1.00 91.38 89 LEU A O 1
ATOM 677 N N . GLN A 1 90 ? 13.980 -6.596 -9.907 1.00 91.56 90 GLN A N 1
ATOM 678 C CA . GLN A 1 90 ? 13.319 -5.955 -8.766 1.00 91.56 90 GLN A CA 1
ATOM 679 C C . GLN A 1 90 ? 13.529 -4.433 -8.795 1.00 91.56 90 GLN A C 1
ATOM 681 O O . GLN A 1 90 ? 12.555 -3.681 -8.696 1.00 91.56 90 GLN A O 1
ATOM 686 N N . ASP A 1 91 ? 14.767 -3.989 -9.027 1.00 92.00 91 ASP A N 1
ATOM 687 C CA . ASP A 1 91 ? 15.111 -2.569 -9.152 1.00 92.00 91 ASP A CA 1
ATOM 688 C C . ASP A 1 91 ? 14.407 -1.923 -10.351 1.00 92.00 91 ASP A C 1
ATOM 690 O O . ASP A 1 91 ? 13.785 -0.872 -10.215 1.00 92.00 91 ASP A O 1
ATOM 694 N N . ALA A 1 92 ? 14.404 -2.576 -11.518 1.00 94.00 92 ALA A N 1
ATOM 695 C CA . ALA A 1 92 ? 13.731 -2.055 -12.708 1.00 94.00 92 ALA A CA 1
ATOM 696 C C . ALA A 1 92 ? 12.211 -1.894 -12.519 1.00 94.00 92 ALA A C 1
ATOM 698 O O . ALA A 1 92 ? 11.627 -0.923 -13.003 1.00 94.00 92 ALA A O 1
ATOM 699 N N . LEU A 1 93 ? 11.557 -2.820 -11.807 1.00 92.31 93 LEU A N 1
ATOM 700 C CA . LEU A 1 93 ? 10.132 -2.707 -11.474 1.00 92.31 93 LEU A CA 1
ATOM 701 C C . LEU A 1 93 ? 9.869 -1.552 -10.504 1.00 92.31 93 LEU A C 1
ATOM 703 O O . LEU A 1 93 ? 8.871 -0.844 -10.649 1.00 92.31 93 LEU A O 1
ATOM 707 N N . LYS A 1 94 ? 10.771 -1.334 -9.544 1.00 92.06 94 LYS A N 1
ATOM 708 C CA . LYS A 1 94 ? 10.688 -0.203 -8.619 1.00 92.06 94 LYS A CA 1
ATOM 709 C C . LYS A 1 94 ? 10.830 1.131 -9.357 1.00 92.06 94 LYS A C 1
ATOM 711 O O . LYS A 1 94 ? 9.972 1.997 -9.202 1.00 92.06 94 LYS A O 1
ATOM 716 N N . GLU A 1 95 ? 11.844 1.263 -10.210 1.00 93.62 95 GLU A N 1
ATOM 717 C CA . GLU A 1 95 ? 12.069 2.457 -11.039 1.00 93.62 95 GLU A CA 1
ATOM 718 C C . GLU A 1 95 ? 10.902 2.724 -11.997 1.00 93.62 95 GLU A C 1
ATOM 720 O O . GLU A 1 95 ? 10.484 3.868 -12.180 1.00 93.62 95 GLU A O 1
ATOM 725 N N . TYR A 1 96 ? 10.303 1.669 -12.559 1.00 93.06 96 TYR A N 1
ATOM 726 C CA . TYR A 1 96 ? 9.095 1.801 -13.371 1.00 93.06 96 TYR A CA 1
ATOM 727 C C . TYR A 1 96 ? 7.953 2.458 -12.584 1.00 93.06 96 TYR A C 1
ATOM 729 O O . TYR A 1 96 ? 7.354 3.415 -13.074 1.00 93.06 96 TYR A O 1
ATOM 737 N N . LEU A 1 97 ? 7.680 2.005 -11.357 1.00 93.06 97 LEU A N 1
ATOM 738 C CA . LEU A 1 97 ? 6.632 2.585 -10.511 1.00 93.06 97 LEU A CA 1
ATOM 739 C C . LEU A 1 97 ? 6.934 4.040 -10.121 1.00 93.06 97 LEU A C 1
ATOM 741 O O . LEU A 1 97 ? 6.035 4.883 -10.180 1.00 93.06 97 LEU A O 1
ATOM 745 N N . ILE A 1 98 ? 8.193 4.357 -9.808 1.00 93.06 98 ILE A N 1
ATOM 746 C CA . ILE A 1 98 ? 8.633 5.731 -9.510 1.00 93.06 98 ILE A CA 1
ATOM 747 C C . ILE A 1 98 ? 8.397 6.640 -10.723 1.00 93.06 98 ILE A C 1
ATOM 749 O O . ILE A 1 98 ? 7.794 7.703 -10.590 1.00 93.06 98 ILE A O 1
ATOM 753 N N . SER A 1 99 ? 8.752 6.187 -11.931 1.00 92.25 99 SER A N 1
ATOM 754 C CA . SER A 1 99 ? 8.526 6.942 -13.177 1.00 92.25 99 SER A CA 1
ATOM 755 C C . SER A 1 99 ? 7.043 7.191 -13.501 1.00 92.25 99 SER A C 1
ATOM 757 O O . SER A 1 99 ? 6.713 8.047 -14.324 1.00 92.25 99 SER A O 1
ATOM 759 N N . ARG A 1 100 ? 6.139 6.442 -12.856 1.00 89.81 100 ARG A N 1
ATOM 760 C CA . ARG A 1 100 ? 4.679 6.579 -12.956 1.00 89.81 100 ARG A CA 1
ATOM 761 C C . ARG A 1 100 ? 4.067 7.402 -11.816 1.00 89.81 100 ARG A C 1
ATOM 763 O O . ARG A 1 100 ? 2.846 7.494 -11.739 1.00 89.81 100 ARG A O 1
ATOM 770 N N . GLY A 1 101 ? 4.890 8.018 -10.968 1.00 88.94 101 GLY A N 1
ATOM 771 C CA . GLY A 1 101 ? 4.449 8.909 -9.891 1.00 88.94 101 GLY A CA 1
ATOM 772 C C . GLY A 1 101 ? 4.279 8.227 -8.533 1.00 88.94 101 GLY A C 1
ATOM 773 O O . GLY A 1 101 ? 3.800 8.860 -7.594 1.00 88.94 101 GLY A O 1
ATOM 774 N N . VAL A 1 102 ? 4.685 6.959 -8.393 1.00 91.06 102 VAL A N 1
ATOM 775 C CA . VAL A 1 102 ? 4.773 6.287 -7.085 1.00 91.06 102 VAL A CA 1
ATOM 776 C C . VAL A 1 102 ? 6.108 6.642 -6.435 1.00 91.06 102 VAL A C 1
ATOM 778 O O . VAL A 1 102 ? 7.001 5.812 -6.277 1.00 91.06 102 VAL A O 1
ATOM 781 N N . GLU A 1 103 ? 6.261 7.921 -6.122 1.00 91.19 103 GLU A N 1
ATOM 782 C CA . GLU A 1 103 ? 7.439 8.475 -5.460 1.00 91.19 103 GLU A CA 1
ATOM 783 C C . GLU A 1 103 ? 7.219 8.629 -3.949 1.00 91.19 103 GLU A C 1
ATOM 785 O O . GLU A 1 103 ? 6.115 8.454 -3.428 1.00 91.19 103 GLU A O 1
ATOM 790 N N . GLU A 1 104 ? 8.283 8.998 -3.240 1.00 89.56 104 GLU A N 1
ATOM 791 C CA . GLU A 1 104 ? 8.260 9.176 -1.788 1.00 89.56 104 GLU A CA 1
ATOM 792 C C . GLU A 1 104 ? 7.270 10.262 -1.324 1.00 89.56 104 GLU A C 1
ATOM 794 O O . GLU A 1 104 ? 6.686 10.175 -0.245 1.00 89.56 104 GLU A O 1
ATOM 799 N N . SER A 1 105 ? 7.011 11.277 -2.156 1.00 91.12 105 SER A N 1
ATOM 800 C CA . SER A 1 105 ? 6.018 12.315 -1.851 1.00 91.12 105 SER A CA 1
ATOM 801 C C . SER A 1 105 ? 4.607 11.719 -1.704 1.00 91.12 105 SER A C 1
ATOM 803 O O . SER A 1 105 ? 3.877 12.065 -0.768 1.00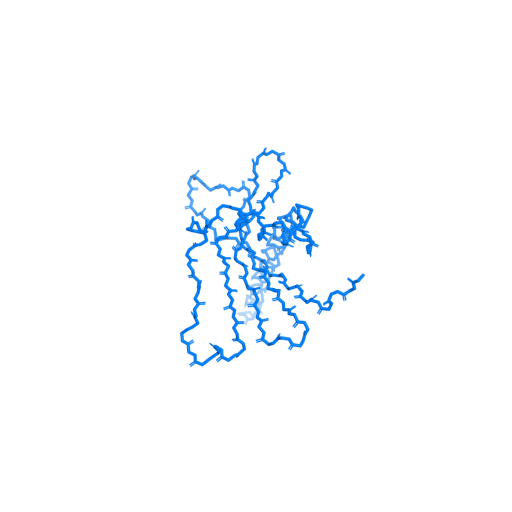 91.12 105 SER A O 1
ATOM 805 N N . LEU A 1 106 ? 4.246 10.768 -2.577 1.00 92.38 106 LEU A N 1
ATOM 806 C CA . LEU A 1 106 ? 2.962 10.079 -2.552 1.00 92.38 106 LEU A CA 1
ATOM 807 C C . LEU A 1 106 ? 2.869 9.149 -1.345 1.00 92.38 106 LEU A C 1
ATOM 809 O O . LEU A 1 106 ? 1.840 9.129 -0.671 1.00 92.38 106 LEU A O 1
ATOM 813 N N . THR A 1 107 ? 3.920 8.382 -1.056 1.00 91.81 107 THR A N 1
ATOM 814 C CA . THR A 1 107 ? 3.918 7.450 0.080 1.00 91.81 107 THR A CA 1
ATOM 815 C C . THR A 1 107 ? 3.835 8.198 1.411 1.00 91.81 107 THR A C 1
ATOM 817 O O . THR A 1 107 ? 3.003 7.842 2.250 1.00 91.81 107 THR A O 1
ATOM 820 N N . ASN A 1 108 ? 4.565 9.311 1.551 1.00 91.25 108 ASN A N 1
ATOM 821 C CA . ASN A 1 108 ? 4.473 10.217 2.699 1.00 91.25 108 ASN A CA 1
ATOM 822 C C . ASN A 1 108 ? 3.065 10.812 2.838 1.00 91.25 108 ASN A C 1
ATOM 824 O O . ASN A 1 108 ? 2.493 10.836 3.934 1.00 91.25 108 ASN A O 1
ATOM 828 N N . PHE A 1 109 ? 2.471 11.259 1.725 1.00 92.44 109 PHE A N 1
ATOM 829 C CA . PHE A 1 109 ? 1.097 11.752 1.717 1.00 92.44 109 PHE A CA 1
ATOM 830 C C . PHE A 1 109 ? 0.111 10.674 2.175 1.00 92.44 109 PHE A C 1
ATOM 832 O O . PHE A 1 109 ? -0.724 10.947 3.039 1.00 92.44 109 PHE A O 1
ATOM 839 N N . LEU A 1 110 ? 0.214 9.453 1.641 1.00 92.94 110 LEU A N 1
ATOM 840 C CA . LEU A 1 110 ? -0.653 8.336 2.015 1.00 92.94 110 LEU A CA 1
ATOM 841 C C . LEU A 1 110 ? -0.517 8.002 3.503 1.00 92.94 110 LEU A C 1
ATOM 843 O O . LEU A 1 110 ? -1.545 7.820 4.160 1.00 92.94 110 LEU A O 1
ATOM 847 N N . LEU A 1 111 ? 0.710 7.994 4.041 1.00 89.75 111 LEU A N 1
ATOM 848 C CA . LEU A 1 111 ? 0.997 7.786 5.467 1.00 89.75 111 LEU A CA 1
ATOM 849 C C . LEU A 1 111 ? 0.227 8.765 6.338 1.00 89.75 111 LEU A C 1
ATOM 851 O O . LEU A 1 111 ? -0.601 8.364 7.158 1.00 89.75 111 LEU A O 1
ATOM 855 N N . ILE A 1 112 ? 0.411 10.056 6.099 1.00 90.81 112 ILE A N 1
ATOM 856 C CA . ILE A 1 112 ? -0.244 11.094 6.896 1.00 90.81 112 ILE A CA 1
ATOM 857 C C . ILE A 1 112 ? -1.763 11.081 6.678 1.00 90.81 112 ILE A C 1
ATOM 859 O O . ILE A 1 112 ? -2.537 11.212 7.632 1.00 90.81 112 ILE A O 1
ATOM 863 N N . HIS A 1 113 ? -2.209 10.945 5.428 1.00 93.50 113 HIS A N 1
ATOM 864 C CA . HIS A 1 113 ? -3.619 11.035 5.066 1.00 93.50 113 HIS A CA 1
ATOM 865 C C . HIS A 1 113 ? -4.435 9.886 5.658 1.00 93.50 113 HIS A C 1
ATOM 867 O O . HIS A 1 113 ? -5.501 10.134 6.223 1.00 93.50 113 HIS A O 1
ATOM 873 N N . LEU A 1 114 ? -3.952 8.643 5.567 1.00 93.69 114 LEU A N 1
ATOM 874 C CA . LEU A 1 114 ? -4.693 7.482 6.060 1.00 93.69 114 LEU A CA 1
ATOM 875 C C . LEU A 1 114 ? -4.793 7.470 7.586 1.00 93.69 114 LEU A C 1
ATOM 877 O O . LEU A 1 114 ? -5.885 7.228 8.099 1.00 93.69 114 LEU A O 1
ATOM 881 N N . HIS A 1 115 ? -3.721 7.817 8.307 1.00 91.12 115 HIS A N 1
ATOM 882 C CA . HIS A 1 115 ? -3.767 7.952 9.772 1.00 91.12 115 HIS A CA 1
ATOM 883 C C . HIS A 1 115 ? -4.749 9.045 10.217 1.00 91.12 115 HIS A C 1
ATOM 885 O O . HIS A 1 115 ? -5.579 8.826 11.100 1.00 91.12 115 HIS A O 1
ATOM 891 N N . LYS A 1 116 ? -4.746 10.209 9.551 1.00 93.31 116 LYS A N 1
ATOM 892 C CA . LYS A 1 116 ? -5.731 11.274 9.823 1.00 93.31 116 LYS A CA 1
ATOM 893 C C . LYS A 1 116 ? -7.161 10.842 9.499 1.00 93.31 116 LYS A C 1
ATOM 895 O O . LYS A 1 116 ? -8.083 11.154 10.255 1.00 93.31 116 LYS A O 1
ATOM 900 N N . LYS A 1 117 ? -7.354 10.135 8.382 1.00 94.81 117 LYS A N 1
ATOM 901 C CA . LYS A 1 117 ? -8.660 9.619 7.958 1.00 94.81 117 LYS A CA 1
ATOM 902 C C . LYS A 1 117 ? -9.207 8.616 8.968 1.00 94.81 117 LYS A C 1
ATOM 904 O O . LYS A 1 117 ? -10.376 8.731 9.325 1.00 94.81 117 LYS A O 1
ATOM 909 N N . GLU A 1 118 ? -8.382 7.692 9.456 1.00 92.44 118 GLU A N 1
ATOM 910 C CA . GLU A 1 118 ? -8.775 6.739 10.498 1.00 92.44 118 GLU A CA 1
ATOM 911 C C . GLU A 1 118 ? -9.229 7.466 11.763 1.00 92.44 118 GLU A C 1
ATOM 913 O O . GLU A 1 118 ? -10.331 7.214 12.250 1.00 92.44 118 GLU A O 1
ATOM 918 N N . GLN A 1 119 ? -8.433 8.421 12.253 1.00 92.69 119 GLN A N 1
ATOM 919 C CA . GLN A 1 119 ? -8.790 9.180 13.450 1.00 92.69 119 GLN A CA 1
ATOM 920 C C . GLN A 1 119 ? -10.118 9.932 13.272 1.00 92.69 119 GLN A C 1
ATOM 922 O O . GLN A 1 119 ? -10.971 9.926 14.161 1.00 92.69 119 GLN A O 1
ATOM 927 N N . GLY A 1 120 ? -10.327 10.555 12.109 1.00 96.12 120 GLY A N 1
ATOM 928 C CA . GLY A 1 120 ? -11.587 11.226 11.786 1.00 96.12 120 GLY A CA 1
ATOM 929 C C . GLY A 1 120 ? -12.779 10.263 11.740 1.00 96.12 120 GLY A C 1
ATOM 930 O O . GLY A 1 120 ? -13.840 10.566 12.289 1.00 96.12 120 GLY A O 1
ATOM 931 N N . GLN A 1 121 ? -12.604 9.085 11.133 1.00 95.38 121 GLN A N 1
ATOM 932 C CA . GLN A 1 121 ? -13.630 8.041 11.079 1.00 95.38 121 GLN A CA 1
ATOM 933 C C . GLN A 1 121 ? -13.962 7.492 12.469 1.00 95.38 121 GLN A C 1
ATOM 935 O O . GLN A 1 121 ? -15.141 7.299 12.767 1.00 95.38 121 GLN A O 1
ATOM 940 N N . TYR A 1 122 ? -12.959 7.309 13.329 1.00 93.81 122 TYR A N 1
ATOM 941 C CA . TYR A 1 122 ? -13.144 6.877 14.713 1.00 93.81 122 TYR A CA 1
ATOM 942 C C . TYR A 1 122 ? -13.973 7.885 15.518 1.00 93.81 122 TYR A C 1
ATOM 944 O O . TYR A 1 122 ? -14.970 7.515 16.137 1.00 93.81 122 TYR A O 1
ATOM 952 N N . LEU A 1 123 ? -13.633 9.175 15.446 1.00 97.62 123 LEU A N 1
ATOM 953 C CA . LEU A 1 123 ? -14.397 10.227 16.124 1.00 97.62 123 LEU A CA 1
ATOM 954 C C . LEU A 1 123 ? -15.840 10.320 15.610 1.00 97.62 123 LEU A C 1
ATOM 956 O O . LEU A 1 123 ? -16.766 10.512 16.397 1.00 97.62 123 LEU A O 1
ATOM 960 N N . ASN A 1 124 ? -16.048 10.175 14.300 1.00 97.44 124 ASN A N 1
ATOM 961 C CA . ASN A 1 124 ? -17.389 10.167 13.720 1.00 97.44 124 ASN A CA 1
ATOM 962 C C . ASN A 1 124 ? -18.201 8.944 14.170 1.00 97.44 124 ASN A C 1
ATOM 964 O O . ASN A 1 124 ? -19.382 9.061 14.486 1.00 97.44 124 ASN A O 1
ATOM 968 N N . TRP A 1 125 ? -17.562 7.776 14.232 1.00 97.44 125 TRP A N 1
ATOM 969 C CA . TRP A 1 125 ? -18.187 6.559 14.735 1.00 97.44 125 TRP A CA 1
ATOM 970 C C . TRP A 1 125 ? -18.621 6.709 16.199 1.00 97.44 125 TRP A C 1
ATOM 972 O O . TRP A 1 125 ? -19.772 6.410 16.506 1.00 97.44 125 TRP A O 1
ATOM 982 N N . LEU A 1 126 ? -17.766 7.258 17.072 1.00 97.19 126 LEU A N 1
ATOM 983 C CA . LEU A 1 126 ? -18.114 7.513 18.476 1.00 97.19 126 LEU A CA 1
ATOM 984 C C . LEU A 1 126 ? -19.344 8.420 18.619 1.00 97.19 126 LEU A C 1
ATOM 986 O O . LEU A 1 126 ? -20.262 8.089 19.366 1.00 97.19 126 LEU A O 1
ATOM 990 N N . LYS A 1 127 ? -19.403 9.516 17.854 1.00 96.75 127 LYS A N 1
ATOM 991 C CA . LYS A 1 127 ? -20.566 10.422 17.844 1.00 96.75 127 LYS A CA 1
ATOM 992 C C . LYS A 1 127 ? -21.849 9.714 17.408 1.00 96.75 127 LYS A C 1
ATOM 994 O O . LYS A 1 127 ? -22.912 9.937 17.981 1.00 96.75 127 LYS A O 1
ATOM 999 N N . ASN A 1 128 ? -21.760 8.839 16.407 1.00 96.06 128 ASN A N 1
ATOM 1000 C CA . ASN A 1 128 ? -22.914 8.071 15.939 1.00 96.06 128 ASN A CA 1
ATOM 1001 C C . ASN A 1 128 ? -23.396 7.057 16.984 1.00 96.06 128 ASN A C 1
ATOM 1003 O O . ASN A 1 128 ? -24.603 6.836 17.110 1.00 96.06 128 ASN A O 1
ATOM 1007 N N . VAL A 1 129 ? -22.472 6.444 17.730 1.00 96.25 129 VAL A N 1
ATOM 1008 C CA . VAL A 1 129 ? -22.800 5.532 18.835 1.00 96.25 129 VAL A CA 1
ATOM 1009 C C . VAL A 1 129 ? -23.503 6.290 19.956 1.00 96.25 129 VAL A C 1
ATOM 1011 O O . VAL A 1 129 ? -24.578 5.870 20.377 1.00 96.25 129 VAL A O 1
ATOM 1014 N N . GLU A 1 130 ? -22.958 7.431 20.376 1.00 95.88 130 GLU A N 1
ATOM 1015 C CA . GLU A 1 130 ? -23.566 8.302 21.387 1.00 95.88 130 GLU A CA 1
ATOM 1016 C C . GLU A 1 130 ? -24.990 8.717 20.989 1.00 95.88 130 GLU A C 1
ATOM 1018 O O . GLU A 1 130 ? -25.936 8.501 21.747 1.00 95.88 130 GLU A O 1
ATOM 1023 N N . TYR A 1 131 ? -25.172 9.205 19.756 1.00 94.50 131 TYR A N 1
ATOM 1024 C CA . TYR A 1 131 ? -26.490 9.560 19.227 1.00 94.50 131 TYR A CA 1
ATOM 1025 C C . TYR A 1 131 ? -27.468 8.374 19.233 1.00 94.50 131 TYR A C 1
ATOM 1027 O O . TYR A 1 131 ? -28.643 8.526 19.574 1.00 94.50 131 TYR A O 1
ATOM 1035 N N . SER A 1 132 ? -26.993 7.180 18.869 1.00 93.75 132 SER A N 1
ATOM 1036 C CA . SER A 1 132 ? -27.824 5.971 18.825 1.00 93.75 132 SER A CA 1
ATOM 1037 C C . SER A 1 132 ? -28.269 5.513 20.216 1.00 93.75 132 SER A C 1
ATOM 1039 O O . SER A 1 132 ? -29.387 5.015 20.355 1.00 93.75 132 SER A O 1
ATOM 1041 N N . ILE A 1 133 ? -27.419 5.686 21.233 1.00 94.00 133 ILE A N 1
ATOM 1042 C CA . ILE A 1 133 ? -27.738 5.371 22.632 1.00 94.00 133 ILE A CA 1
ATOM 1043 C C . ILE A 1 133 ? -28.727 6.403 23.188 1.00 94.00 133 ILE A C 1
ATOM 1045 O O . ILE A 1 133 ? -29.795 6.016 23.659 1.00 94.00 133 ILE A O 1
ATOM 1049 N N . ALA A 1 134 ? -28.449 7.700 23.027 1.00 90.31 134 ALA A N 1
ATOM 1050 C CA . ALA A 1 134 ? -29.313 8.778 23.522 1.00 90.31 134 ALA A CA 1
ATOM 1051 C C . ALA A 1 134 ? -30.730 8.740 22.914 1.00 90.31 134 ALA A C 1
ATOM 1053 O O . ALA A 1 134 ? -31.733 8.965 23.596 1.00 90.31 134 ALA A O 1
ATOM 1054 N N . LYS A 1 135 ? -30.839 8.397 21.622 1.00 84.06 135 LYS A N 1
ATOM 1055 C CA . LYS A 1 135 ? -32.135 8.207 20.951 1.00 84.06 135 LYS A CA 1
ATOM 1056 C C . LYS A 1 135 ? -32.942 7.047 21.544 1.00 84.06 135 LYS A C 1
ATOM 1058 O O . LYS A 1 135 ? -34.168 7.102 21.536 1.00 84.06 135 LYS A O 1
ATOM 1063 N N . ARG A 1 136 ? -32.278 5.989 22.021 1.00 75.12 136 ARG A N 1
ATOM 1064 C CA . ARG A 1 136 ? -32.938 4.821 22.624 1.00 75.12 136 ARG A CA 1
ATOM 1065 C C . ARG A 1 136 ? -33.572 5.172 23.967 1.00 75.12 136 ARG A C 1
ATOM 1067 O O . ARG A 1 136 ? -34.732 4.845 24.167 1.00 75.12 136 ARG A O 1
ATOM 1074 N N . GLU A 1 137 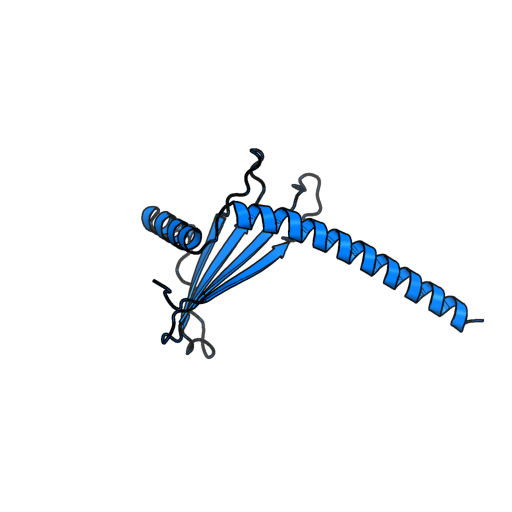? -32.859 5.916 24.808 1.00 70.31 137 GLU A N 1
ATOM 1075 C CA . GLU A 1 137 ? -33.356 6.372 26.117 1.00 70.31 137 GLU A CA 1
ATOM 1076 C C . GLU A 1 137 ? -34.573 7.305 25.993 1.00 70.31 137 GLU A C 1
ATOM 1078 O O . GLU A 1 137 ? -35.473 7.269 26.824 1.00 70.31 137 GLU A O 1
ATOM 1083 N N . SER A 1 138 ? -34.652 8.090 24.912 1.00 65.44 138 SER A N 1
ATOM 1084 C CA . SER A 1 138 ? -35.806 8.963 24.630 1.00 65.44 138 SER A CA 1
ATOM 1085 C C . SER A 1 138 ? -37.036 8.225 24.077 1.00 65.44 138 SER A C 1
ATOM 1087 O O . SER A 1 138 ? -38.108 8.811 24.024 1.00 65.44 138 SER A O 1
ATOM 1089 N N . ASN A 1 139 ? -36.883 6.976 23.621 1.00 60.91 139 ASN A N 1
ATOM 1090 C CA . ASN A 1 139 ? -37.971 6.151 23.078 1.00 60.91 139 ASN A CA 1
ATOM 1091 C C . ASN A 1 139 ? -38.551 5.164 24.113 1.00 60.91 139 ASN A C 1
ATOM 1093 O O . ASN A 1 139 ? -39.517 4.467 23.801 1.00 60.91 139 ASN A O 1
ATOM 1097 N N . GLU A 1 140 ? -37.944 5.061 25.299 1.00 56.66 140 GLU A N 1
ATOM 1098 C CA . GLU A 1 140 ? -38.406 4.220 26.417 1.00 56.66 140 GLU A CA 1
ATOM 1099 C C . GLU A 1 140 ? -39.118 5.031 27.525 1.00 56.66 140 GLU A C 1
ATOM 1101 O O . GLU A 1 140 ? -39.598 4.447 28.498 1.00 56.66 140 GLU A O 1
ATOM 1106 N N . LEU A 1 141 ? -39.223 6.357 27.352 1.00 48.94 141 LEU A N 1
ATOM 1107 C CA . LEU A 1 141 ? -40.030 7.304 28.139 1.00 48.94 141 LEU A CA 1
ATOM 1108 C C . LEU A 1 141 ? -41.269 7.735 27.344 1.00 48.94 141 LEU A C 1
ATOM 1110 O O . LEU A 1 141 ? -42.331 7.914 27.982 1.00 48.94 141 LEU A O 1
#

Secondary structure (DSSP, 8-state):
-----EEEEEEEEPP---STT--SSPPEEEEEEEEETTEEEEEEEEEEE---SSS---EEEEEEEEEEGGGGGS-----S-GGGS-HHHHHHHHHHHHHTT--HHHHHHHHHHHHHHHHHHHHHHHHHHHHHHHHHHTT--

Organism: Cucumis melo (NCBI:txid3656)

Sequence (141 aa):
MDSGEEVVISALLGPLRFGYDGAFPREILMKICVSKPGVSSLLQFDCGVSEDGHGGSPFKLYNAYYLRSSDCLGPVYRGPSFSSLDPRLQDALKEYLISRGVEESLTNFLLIHLHKKEQGQYLNWLKNVEYSIAKRESNEL

Foldseek 3Di:
DCQQKDKDKDKAFDDQDDDPPGDPPTKMWMKIWIDGPPFQKIKIWIWIWDDPVPRFTDIDTFAIFIGHNVCPVDDGDRDDTLVPDDPVVNVVVSVVVVVVVPDRVVSSCCSVVNVVVVVVVVVVVVVVVVVVVVVVVVVVD

InterPro domains:
  IPR003428 Mitochondrial glycoprotein [PF02330] (32-130)
  IPR003428 Mitochondrial glycoprotein [PTHR10826] (23-134)
  IPR036561 Mitochondrial glycoprotein superfamily [G3DSA:3.10.280.10] (20-131)
  IPR036561 Mitochondrial glycoprotein superfamily [SSF54529] (4-130)

pLDDT: mean 83.91, std 12.92, range [43.56, 97.62]

Radius of gyration: 20.27 Å; chains: 1; bounding box: 58×33×54 Å